Protein AF-H9MC92-F1 (afdb_monomer_lite)

Radius of gyration: 13.15 Å; chains: 1; bounding box: 30×18×36 Å

pLDDT: mean 97.68, std 3.43, range [72.81, 98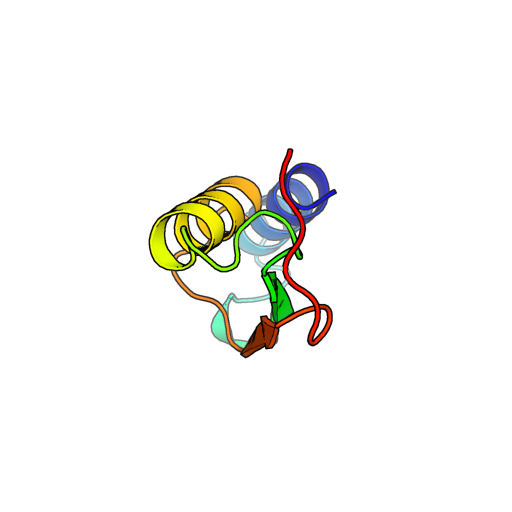.88]

Foldseek 3Di:
DLLVQLVVVVVCVVVVVDHPVRDAAEDEDEQQCPVPVVVSVVVSCVSNVHPDHNYYYHPDPHHDHD

Structure (mmCIF, N/CA/C/O backbone):
data_AF-H9MC92-F1
#
_entry.id   AF-H9MC92-F1
#
loop_
_atom_site.group_PDB
_atom_site.id
_atom_site.type_symbol
_atom_site.label_atom_id
_atom_site.label_alt_id
_atom_site.label_comp_id
_atom_site.label_asym_id
_atom_site.label_entity_id
_atom_site.label_seq_id
_atom_site.pdbx_PDB_ins_code
_atom_site.Cartn_x
_atom_site.Cartn_y
_atom_site.Cartn_z
_atom_site.occupancy
_atom_site.B_iso_or_equiv
_atom_site.auth_seq_id
_atom_site.auth_comp_id
_atom_site.auth_asym_id
_atom_site.auth_atom_id
_atom_site.pdbx_PDB_model_num
ATOM 1 N N . ASN A 1 1 ? -1.064 11.029 -2.947 1.00 96.44 1 ASN A N 1
ATOM 2 C CA . ASN A 1 1 ? -1.776 11.4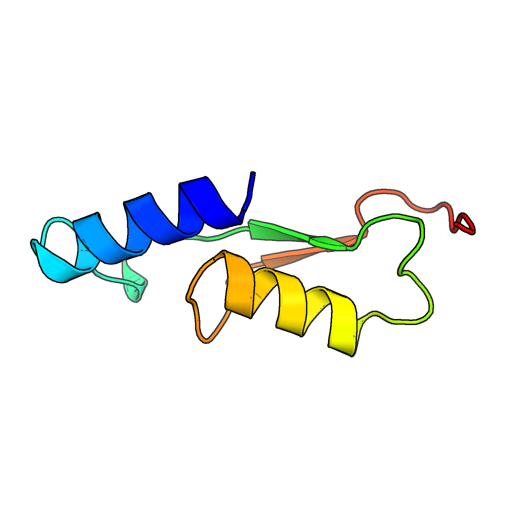05 -1.707 1.00 96.44 1 ASN A CA 1
ATOM 3 C C . ASN A 1 1 ? -1.943 10.208 -0.761 1.00 96.44 1 ASN A C 1
ATOM 5 O O . ASN A 1 1 ? -2.900 10.155 0.001 1.00 96.44 1 ASN A O 1
ATOM 9 N N . GLU A 1 2 ? -1.037 9.221 -0.789 1.00 98.62 2 GLU A N 1
ATOM 10 C CA . GLU A 1 2 ? -1.157 8.046 0.087 1.00 98.62 2 GLU A CA 1
ATOM 11 C C . GLU A 1 2 ? -1.045 8.414 1.569 1.00 98.62 2 GLU A C 1
ATOM 13 O O . GLU A 1 2 ? -1.709 7.796 2.387 1.00 98.62 2 GLU A O 1
ATOM 18 N N . LYS A 1 3 ? -0.260 9.445 1.910 1.00 98.75 3 LYS A N 1
ATOM 19 C CA . LYS A 1 3 ? -0.090 9.911 3.293 1.00 98.75 3 LYS A CA 1
ATOM 20 C C . LYS A 1 3 ? -1.395 10.435 3.881 1.00 98.75 3 LYS A C 1
ATOM 22 O O . LYS A 1 3 ? -1.747 10.091 5.002 1.00 98.75 3 LYS A O 1
ATOM 27 N N . GLU A 1 4 ? -2.117 11.242 3.111 1.00 98.75 4 GLU A N 1
ATOM 28 C CA . GLU A 1 4 ? -3.402 11.809 3.510 1.00 98.75 4 GLU A CA 1
ATOM 29 C C . GLU A 1 4 ? -4.467 10.712 3.640 1.00 98.75 4 GLU A C 1
ATOM 31 O O . GLU A 1 4 ? -5.231 10.696 4.601 1.00 98.75 4 GLU A O 1
ATOM 36 N N . VAL A 1 5 ? -4.475 9.746 2.712 1.00 98.62 5 VAL A N 1
ATOM 37 C CA . VAL A 1 5 ? -5.355 8.570 2.798 1.00 98.62 5 VAL A CA 1
ATOM 38 C C . VAL A 1 5 ? -5.015 7.726 4.028 1.00 98.62 5 VAL A C 1
ATOM 40 O O . VAL A 1 5 ? -5.917 7.344 4.765 1.00 98.62 5 VAL A O 1
ATOM 43 N N . GLY A 1 6 ? -3.731 7.474 4.292 1.00 98.69 6 GLY A N 1
ATOM 44 C CA . GLY A 1 6 ? -3.285 6.707 5.454 1.00 98.69 6 GLY A CA 1
ATOM 45 C C . GLY A 1 6 ? -3.665 7.356 6.784 1.00 98.69 6 GLY A C 1
ATOM 46 O O . GLY A 1 6 ? -4.082 6.661 7.704 1.00 98.69 6 GLY A O 1
ATOM 47 N N . GLN A 1 7 ? -3.584 8.687 6.881 1.00 98.75 7 GLN A N 1
ATOM 48 C CA . GLN A 1 7 ? -4.063 9.433 8.053 1.00 98.75 7 GLN A CA 1
ATOM 49 C C . GLN A 1 7 ? -5.567 9.232 8.274 1.00 98.75 7 GLN A C 1
ATOM 51 O O . GLN A 1 7 ? -5.973 8.859 9.372 1.00 98.75 7 GLN A O 1
ATOM 56 N N . ALA A 1 8 ? -6.380 9.381 7.225 1.00 98.50 8 ALA A N 1
ATOM 57 C CA . ALA A 1 8 ? -7.825 9.173 7.319 1.00 98.50 8 ALA A CA 1
ATOM 58 C C . ALA A 1 8 ? -8.195 7.724 7.695 1.00 98.50 8 ALA A C 1
ATOM 60 O O . ALA A 1 8 ? -9.110 7.506 8.489 1.00 98.50 8 ALA A O 1
ATOM 61 N N . LEU A 1 9 ? -7.475 6.731 7.157 1.00 98.44 9 LEU A N 1
ATOM 62 C CA . LEU A 1 9 ? -7.659 5.322 7.517 1.00 98.44 9 LEU A CA 1
ATOM 63 C C . LEU A 1 9 ? -7.326 5.069 8.991 1.00 98.44 9 LEU A C 1
ATOM 65 O O . LEU A 1 9 ? -8.126 4.459 9.699 1.00 98.44 9 LEU A O 1
ATOM 69 N N . ALA A 1 10 ? -6.183 5.571 9.467 1.00 98.31 10 ALA A N 1
ATOM 70 C CA . ALA A 1 10 ? -5.766 5.419 10.858 1.00 98.31 10 ALA A CA 1
ATOM 71 C C . ALA A 1 10 ? -6.791 6.026 11.831 1.00 98.31 10 ALA A C 1
ATOM 73 O O . ALA A 1 10 ? -7.164 5.377 12.810 1.00 98.31 10 ALA A O 1
ATOM 74 N N . GLU A 1 11 ? -7.303 7.224 11.534 1.00 98.56 11 GLU A N 1
ATOM 75 C CA . GLU A 1 11 ? -8.359 7.866 12.325 1.00 98.56 11 GLU A CA 1
ATOM 76 C C . GLU A 1 11 ? -9.658 7.048 12.326 1.00 98.56 11 GLU A C 1
ATOM 78 O O . GLU A 1 11 ? -10.248 6.835 13.387 1.00 98.56 11 GLU A O 1
ATOM 83 N N . ALA A 1 12 ? -10.087 6.542 11.165 1.00 98.38 12 ALA A N 1
ATOM 84 C CA . ALA A 1 12 ? -11.303 5.738 11.050 1.00 98.38 12 ALA A CA 1
ATOM 85 C C . ALA A 1 12 ? -11.210 4.419 11.837 1.00 98.38 12 ALA A C 1
ATOM 87 O O . ALA A 1 12 ? -12.170 4.040 12.516 1.00 98.38 12 ALA A O 1
ATOM 88 N N . PHE A 1 13 ? -10.054 3.748 11.795 1.00 98.00 13 PHE A N 1
ATOM 89 C CA . PHE A 1 13 ? -9.800 2.536 12.577 1.00 98.00 13 PHE A CA 1
ATOM 90 C C . PHE A 1 13 ? -9.742 2.832 14.077 1.00 98.00 13 PHE A C 1
ATOM 92 O O . PHE A 1 13 ? -10.352 2.114 14.869 1.00 98.00 13 PHE A O 1
ATOM 99 N N . GLN A 1 14 ? -9.061 3.911 14.479 1.00 98.06 14 GLN A N 1
ATOM 100 C CA . GLN A 1 14 ? -8.950 4.310 15.884 1.00 98.06 14 GLN A CA 1
ATOM 101 C C . GLN A 1 14 ? -10.311 4.673 16.492 1.00 98.06 14 GLN A C 1
ATOM 103 O O . GLN A 1 14 ? -10.578 4.342 17.646 1.00 98.06 14 GLN A O 1
ATOM 108 N N . GLN A 1 15 ? -11.179 5.331 15.721 1.00 98.31 15 GLN A N 1
ATOM 109 C CA . GLN A 1 15 ? -12.545 5.669 16.133 1.00 98.31 15 GLN A CA 1
ATOM 110 C C . GLN A 1 15 ? -13.509 4.471 16.065 1.00 98.31 15 GLN A C 1
ATOM 112 O O . GLN A 1 15 ? -14.658 4.589 16.487 1.00 98.31 15 GLN A O 1
ATOM 117 N N . GLY A 1 16 ? -13.063 3.321 15.544 1.00 97.62 16 GLY A N 1
ATOM 118 C CA . GLY A 1 16 ? -13.883 2.119 15.401 1.00 97.62 16 GLY A CA 1
ATOM 119 C C . GLY A 1 16 ? -14.997 2.248 14.359 1.00 97.62 16 GLY A C 1
ATOM 120 O O . GLY A 1 16 ? -15.982 1.517 14.439 1.00 97.62 16 GLY A O 1
ATOM 121 N N . LEU A 1 17 ? -14.865 3.169 13.395 1.00 98.12 17 LEU A N 1
ATOM 122 C CA . LEU A 1 17 ? -15.860 3.372 12.333 1.00 98.12 17 LEU A CA 1
ATOM 123 C C .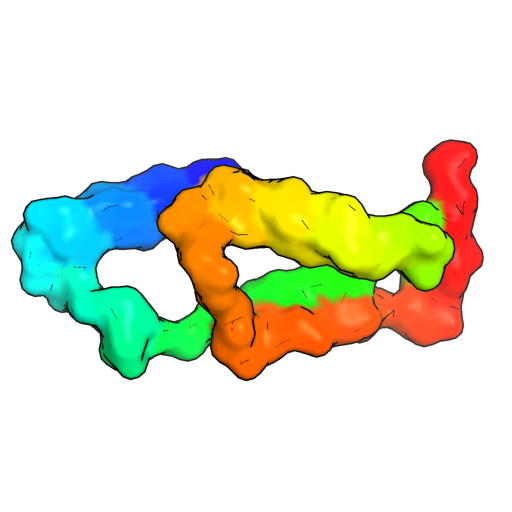 LEU A 1 17 ? -15.896 2.200 11.347 1.00 98.12 17 LEU A C 1
ATOM 125 O O . LEU A 1 17 ? -16.935 1.914 10.758 1.00 98.12 17 LEU A O 1
ATOM 129 N N . VAL A 1 18 ? -14.753 1.542 11.158 1.00 97.50 18 VAL A N 1
ATOM 130 C CA . VAL A 1 18 ? -14.568 0.395 10.268 1.00 97.50 18 VAL A CA 1
ATOM 131 C C . VAL A 1 18 ? -13.349 -0.409 10.729 1.00 97.50 18 VAL A C 1
ATOM 133 O O . VAL A 1 18 ? -12.460 0.154 11.374 1.00 97.50 18 VAL A O 1
ATOM 136 N N . LYS A 1 19 ? -13.281 -1.710 10.427 1.00 98.00 19 LYS A N 1
ATOM 137 C CA . LYS A 1 19 ? -12.075 -2.518 10.667 1.00 98.00 19 LYS A CA 1
ATOM 138 C C . LYS A 1 19 ? -11.226 -2.624 9.408 1.00 98.00 19 LYS A C 1
ATOM 140 O O . LYS A 1 19 ? -11.705 -2.396 8.298 1.00 98.00 19 LYS A O 1
ATOM 145 N N . ARG A 1 20 ? -9.956 -3.006 9.563 1.00 98.06 20 ARG A N 1
ATOM 146 C CA . ARG A 1 20 ? -9.049 -3.148 8.417 1.00 98.06 20 ARG A CA 1
ATOM 147 C C . ARG A 1 20 ? -9.561 -4.193 7.424 1.00 98.06 20 ARG A C 1
ATOM 149 O O . ARG A 1 20 ? -9.469 -3.964 6.224 1.00 98.06 20 ARG A O 1
ATOM 156 N N . GLU A 1 21 ? -10.101 -5.302 7.910 1.00 98.06 21 GLU A N 1
ATOM 157 C CA . GLU A 1 21 ? -10.643 -6.397 7.102 1.00 98.06 21 GLU A CA 1
ATOM 158 C C . GLU A 1 21 ? -11.970 -6.072 6.389 1.00 98.06 21 GLU A C 1
ATOM 160 O O . GLU A 1 21 ? -12.361 -6.802 5.481 1.00 98.06 21 GLU A O 1
ATOM 165 N N . ASP A 1 22 ? -12.643 -4.975 6.753 1.00 97.75 22 ASP A N 1
ATOM 166 C CA . ASP A 1 22 ? -13.918 -4.566 6.145 1.00 97.75 22 ASP A CA 1
ATOM 167 C C . ASP A 1 22 ? -13.725 -3.709 4.877 1.00 97.75 22 ASP A C 1
ATOM 169 O O . ASP A 1 22 ? -14.695 -3.390 4.185 1.00 97.75 22 ASP A O 1
ATOM 173 N N . ILE A 1 23 ? -12.487 -3.304 4.566 1.00 97.75 23 ILE A N 1
ATOM 174 C CA . ILE A 1 23 ? -12.174 -2.424 3.435 1.00 97.75 23 ILE A CA 1
ATOM 175 C C . ILE A 1 23 ? -11.132 -3.033 2.503 1.00 97.75 23 ILE A C 1
ATOM 177 O O . ILE A 1 23 ? -10.189 -3.691 2.933 1.00 97.75 23 ILE A O 1
ATOM 181 N N . PHE A 1 24 ? -11.281 -2.749 1.209 1.00 98.69 24 PHE A N 1
ATOM 182 C CA . PHE A 1 24 ? -10.378 -3.222 0.166 1.00 98.69 24 PHE A CA 1
ATOM 183 C C . PHE A 1 24 ? -9.484 -2.080 -0.321 1.00 98.69 24 PHE A C 1
ATOM 185 O O . PHE A 1 24 ? -9.963 -1.124 -0.938 1.00 98.69 24 PHE A O 1
ATOM 192 N N . ILE A 1 25 ? -8.178 -2.176 -0.073 1.00 98.69 25 ILE A N 1
ATOM 193 C CA . ILE A 1 25 ? -7.202 -1.144 -0.425 1.00 98.69 25 ILE A CA 1
ATOM 194 C C . ILE A 1 25 ? -6.371 -1.576 -1.631 1.00 98.69 25 ILE A C 1
ATOM 196 O O . ILE A 1 25 ? -5.687 -2.600 -1.623 1.00 98.69 25 ILE A O 1
ATOM 200 N N . THR A 1 26 ? -6.402 -0.736 -2.668 1.00 98.81 26 THR A N 1
ATOM 201 C CA . THR A 1 26 ? -5.570 -0.867 -3.868 1.00 98.81 26 THR A CA 1
ATOM 202 C C . THR A 1 26 ? -4.606 0.305 -3.984 1.00 98.81 26 THR A C 1
ATOM 204 O O . THR A 1 26 ? -5.030 1.459 -3.944 1.00 98.81 26 THR A O 1
ATOM 207 N N . THR A 1 27 ? -3.332 0.021 -4.247 1.00 98.69 27 THR A N 1
ATOM 208 C CA . THR A 1 27 ? -2.373 1.023 -4.743 1.00 98.69 27 THR A CA 1
ATOM 209 C C . THR A 1 27 ? -1.594 0.474 -5.940 1.00 98.69 27 THR A C 1
ATOM 211 O O . THR A 1 27 ? -1.849 -0.644 -6.402 1.00 98.69 27 THR A O 1
ATOM 214 N N . LYS A 1 28 ? -0.727 1.290 -6.540 1.00 98.75 28 LYS A N 1
ATOM 215 C CA . LYS A 1 28 ? -0.097 0.992 -7.829 1.00 98.75 28 LYS A CA 1
ATOM 216 C C . LYS A 1 28 ? 1.394 1.307 -7.801 1.00 98.75 28 LYS A C 1
ATOM 218 O O . LYS A 1 28 ? 1.780 2.386 -7.363 1.00 98.75 28 LYS A O 1
ATOM 223 N N . LEU A 1 29 ? 2.202 0.400 -8.336 1.00 98.56 29 LEU A N 1
ATOM 224 C CA . LEU A 1 29 ? 3.611 0.613 -8.639 1.00 98.56 29 LEU A CA 1
ATOM 225 C C . LEU A 1 29 ? 3.742 1.643 -9.761 1.00 98.56 29 LEU A C 1
ATOM 227 O O . LEU A 1 29 ? 3.203 1.434 -10.852 1.00 98.56 29 LEU A O 1
ATOM 231 N N . TRP A 1 30 ? 4.449 2.740 -9.504 1.00 98.12 30 TRP A N 1
ATOM 232 C CA . TRP A 1 30 ? 4.675 3.772 -10.509 1.00 98.12 30 TRP A CA 1
ATOM 233 C C . TRP A 1 30 ? 5.765 3.373 -11.511 1.00 98.12 30 TRP A C 1
ATOM 235 O O . TRP A 1 30 ? 6.631 2.542 -11.242 1.00 98.12 30 TRP A O 1
ATOM 245 N N . ASN A 1 31 ? 5.730 4.002 -12.684 1.00 98.25 31 ASN A N 1
ATOM 246 C CA . ASN A 1 31 ? 6.535 3.629 -13.847 1.00 98.25 31 ASN A CA 1
ATOM 247 C C . ASN A 1 31 ? 8.051 3.724 -13.605 1.00 98.25 31 ASN A C 1
ATOM 249 O O . ASN A 1 31 ? 8.814 2.957 -14.194 1.00 98.25 31 ASN A O 1
ATOM 253 N N . SER A 1 32 ? 8.497 4.651 -12.750 1.00 97.69 32 SER A N 1
ATOM 254 C CA . SER A 1 32 ? 9.915 4.815 -12.396 1.00 97.69 32 SER A CA 1
ATOM 255 C C . SER A 1 32 ? 10.448 3.716 -11.476 1.00 97.69 32 SER A C 1
ATOM 257 O O . SER A 1 32 ? 11.659 3.520 -11.394 1.00 97.69 32 SER A O 1
ATOM 259 N N . ASP A 1 33 ? 9.552 2.959 -10.839 1.00 97.81 33 ASP A N 1
ATOM 260 C CA . ASP A 1 33 ? 9.882 2.020 -9.767 1.00 97.81 33 ASP A CA 1
ATOM 261 C C . ASP A 1 33 ? 9.820 0.554 -10.215 1.00 97.81 33 ASP A C 1
ATOM 263 O O . ASP A 1 33 ? 9.949 -0.357 -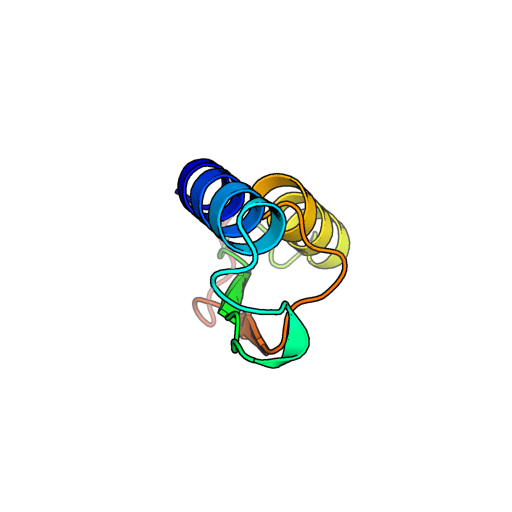9.399 1.00 97.81 33 ASP A O 1
ATOM 267 N N . HIS A 1 34 ? 9.679 0.283 -11.518 1.00 97.25 34 HIS A N 1
ATOM 268 C CA . HIS A 1 34 ? 9.632 -1.086 -12.055 1.00 97.25 34 HIS A CA 1
ATOM 269 C C . HIS A 1 34 ? 10.862 -1.940 -11.683 1.00 97.25 34 HIS A C 1
ATOM 271 O O . HIS A 1 34 ? 10.759 -3.163 -11.629 1.00 97.25 34 HIS A O 1
ATOM 277 N N . GLY A 1 35 ? 12.013 -1.316 -11.402 1.00 96.81 35 GLY A N 1
ATOM 278 C CA . GLY A 1 35 ? 13.218 -1.990 -10.895 1.00 96.81 35 GLY A CA 1
ATOM 279 C C . GLY A 1 35 ? 13.322 -2.083 -9.364 1.00 96.81 35 GLY A C 1
ATOM 280 O O . GLY A 1 35 ? 14.206 -2.773 -8.864 1.00 96.81 35 GLY A O 1
ATOM 281 N N . TYR A 1 36 ? 12.434 -1.416 -8.623 1.00 97.50 36 TYR A N 1
ATOM 282 C CA . TYR A 1 36 ? 12.480 -1.240 -7.164 1.00 97.50 36 TYR A CA 1
ATOM 283 C C . TYR A 1 36 ? 11.163 -1.653 -6.487 1.00 97.50 36 TYR A C 1
ATOM 285 O O . TYR A 1 36 ? 10.780 -1.106 -5.455 1.00 97.50 36 TYR A O 1
ATOM 293 N N . VAL A 1 37 ? 10.473 -2.645 -7.062 1.00 97.94 37 VAL A N 1
ATOM 294 C CA . VAL A 1 37 ? 9.100 -3.048 -6.705 1.00 97.94 37 VAL A CA 1
ATOM 295 C C . VAL A 1 37 ? 8.881 -3.218 -5.200 1.00 97.94 37 VAL A C 1
ATOM 297 O O . VAL A 1 37 ? 7.898 -2.719 -4.659 1.00 97.94 37 VAL A O 1
ATOM 300 N N . LEU A 1 38 ? 9.789 -3.923 -4.516 1.00 98.12 38 LEU A N 1
ATOM 301 C CA . LEU A 1 38 ? 9.648 -4.202 -3.086 1.00 98.12 38 LEU A CA 1
ATOM 302 C C . LEU A 1 38 ? 9.739 -2.928 -2.239 1.00 98.12 38 LEU A C 1
ATOM 304 O O . LEU A 1 38 ? 8.958 -2.765 -1.305 1.00 98.12 38 LEU A O 1
ATOM 308 N N . GLU A 1 39 ? 10.673 -2.034 -2.559 1.00 98.50 39 GLU A N 1
ATOM 309 C CA . GLU A 1 39 ? 10.881 -0.815 -1.778 1.00 98.50 39 GLU A CA 1
ATOM 310 C C . GLU A 1 39 ? 9.762 0.196 -2.028 1.00 98.50 39 GLU A C 1
ATOM 312 O O . GLU A 1 39 ? 9.203 0.722 -1.070 1.00 98.50 39 GLU A O 1
ATOM 317 N N . ALA A 1 40 ? 9.316 0.344 -3.279 1.00 98.44 40 ALA A N 1
ATOM 318 C CA . ALA A 1 40 ? 8.148 1.160 -3.605 1.00 98.44 40 ALA A CA 1
ATOM 319 C C . ALA A 1 40 ? 6.867 0.648 -2.920 1.00 98.44 40 ALA A C 1
ATOM 321 O O . ALA A 1 40 ? 6.076 1.435 -2.406 1.00 98.44 40 ALA A O 1
ATOM 322 N N . CYS A 1 41 ? 6.674 -0.674 -2.843 1.00 98.69 41 CYS A N 1
ATOM 323 C CA . CYS A 1 41 ? 5.543 -1.262 -2.124 1.00 98.69 41 CYS A CA 1
ATOM 324 C C . CYS A 1 41 ? 5.610 -0.983 -0.610 1.00 98.69 41 CYS A C 1
ATOM 326 O O . CYS A 1 41 ? 4.607 -0.596 -0.007 1.00 98.69 41 CYS A O 1
ATOM 328 N N . LYS A 1 42 ? 6.791 -1.118 0.010 1.00 98.75 42 LYS A N 1
ATOM 329 C CA . LYS A 1 42 ? 6.989 -0.776 1.430 1.00 98.75 42 LYS A CA 1
ATOM 330 C C . LYS A 1 42 ? 6.765 0.711 1.701 1.00 98.75 42 LYS A C 1
ATOM 332 O O . LYS A 1 42 ? 6.175 1.048 2.726 1.00 98.75 42 LYS A O 1
ATOM 337 N N . ASP A 1 43 ? 7.195 1.586 0.797 1.00 98.69 43 ASP A N 1
ATOM 338 C CA . ASP A 1 43 ? 6.951 3.024 0.908 1.00 98.69 43 ASP A CA 1
ATOM 339 C C . ASP A 1 43 ? 5.453 3.342 0.830 1.00 98.69 43 ASP A C 1
ATOM 341 O O . ASP A 1 43 ? 4.952 4.111 1.656 1.00 98.69 43 ASP A O 1
ATOM 345 N N . SER A 1 44 ? 4.714 2.693 -0.077 1.00 98.81 44 SER A N 1
ATOM 346 C CA . SER A 1 44 ? 3.250 2.788 -0.126 1.00 98.81 44 SER A CA 1
ATOM 347 C C . SER A 1 44 ? 2.593 2.309 1.169 1.00 98.81 44 SER A C 1
ATOM 349 O O . SER A 1 44 ? 1.766 3.025 1.731 1.00 98.81 44 SER A O 1
ATOM 351 N N . LEU A 1 45 ? 2.979 1.139 1.692 1.00 98.88 45 LEU A N 1
ATOM 352 C CA . LEU A 1 45 ? 2.471 0.614 2.968 1.00 98.88 45 LEU A CA 1
ATOM 353 C C . LEU A 1 45 ? 2.740 1.577 4.131 1.00 98.88 45 LEU A C 1
ATOM 355 O O . LEU A 1 45 ? 1.840 1.865 4.920 1.00 98.88 45 LEU A O 1
ATOM 359 N N . LYS A 1 46 ? 3.951 2.141 4.198 1.00 98.81 46 LYS A N 1
ATOM 360 C CA . LYS A 1 46 ? 4.332 3.139 5.203 1.00 98.81 46 LYS A CA 1
ATOM 361 C C . LYS A 1 46 ? 3.494 4.411 5.090 1.00 98.81 46 LYS A C 1
ATOM 363 O O . LYS A 1 46 ? 3.029 4.915 6.108 1.00 98.81 46 LYS A O 1
ATOM 368 N N . ASN A 1 47 ? 3.299 4.935 3.879 1.00 98.88 47 ASN A N 1
ATOM 369 C CA . ASN A 1 47 ? 2.486 6.133 3.656 1.00 98.88 47 ASN A CA 1
ATOM 370 C C . ASN A 1 47 ? 1.012 5.889 4.011 1.00 98.88 47 ASN A C 1
ATOM 372 O O . ASN A 1 47 ? 0.387 6.751 4.625 1.00 98.88 47 ASN A O 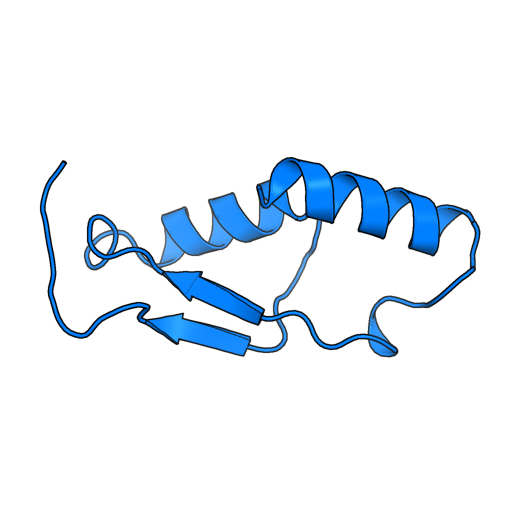1
ATOM 376 N N . LEU A 1 48 ? 0.480 4.715 3.661 1.00 98.81 48 LEU A N 1
ATOM 377 C CA . LEU A 1 48 ? -0.890 4.304 3.971 1.00 98.81 48 LEU A CA 1
ATOM 378 C C . LEU A 1 48 ? -1.076 3.873 5.435 1.00 98.81 48 LEU A C 1
ATOM 380 O O . LEU A 1 48 ? -2.215 3.731 5.866 1.00 98.81 48 LEU A O 1
ATOM 384 N N . GLN A 1 49 ? 0.011 3.693 6.193 1.00 98.69 49 GLN A N 1
ATOM 385 C CA . GLN A 1 49 ? 0.006 3.170 7.565 1.00 98.69 49 GLN A CA 1
ATOM 386 C C . GLN A 1 49 ? -0.663 1.787 7.668 1.00 98.69 49 GLN A C 1
ATOM 388 O O . GLN A 1 49 ? -1.447 1.522 8.576 1.00 98.69 49 GLN A O 1
ATOM 393 N N . LEU A 1 50 ? -0.359 0.903 6.714 1.00 98.62 50 LEU A N 1
ATOM 394 C CA . LEU A 1 50 ? -0.915 -0.447 6.626 1.00 98.62 50 LEU A CA 1
ATOM 395 C C . LEU A 1 50 ? 0.187 -1.505 6.667 1.00 98.62 50 LEU A C 1
ATOM 397 O O . LEU A 1 50 ? 1.320 -1.258 6.261 1.00 98.62 50 LEU A O 1
ATOM 401 N N . GLU A 1 51 ? -0.175 -2.714 7.088 1.00 98.31 51 GLU A N 1
ATOM 402 C CA . GLU A 1 51 ? 0.719 -3.878 7.042 1.00 98.31 51 GLU A CA 1
ATOM 403 C C . GLU A 1 51 ? 0.603 -4.664 5.728 1.00 98.31 51 GLU A C 1
ATOM 405 O O . GLU A 1 51 ? 1.558 -5.313 5.306 1.00 98.31 51 GLU A O 1
ATOM 410 N N . TYR A 1 52 ? -0.553 -4.593 5.057 1.00 98.62 52 TYR A N 1
ATOM 411 C CA . TYR A 1 52 ? -0.799 -5.265 3.782 1.00 98.62 52 TYR A CA 1
ATOM 412 C C . TYR A 1 52 ? -1.756 -4.476 2.875 1.00 98.62 52 TYR A C 1
ATOM 414 O O . TYR A 1 52 ? -2.585 -3.680 3.334 1.00 98.62 52 TYR A O 1
ATOM 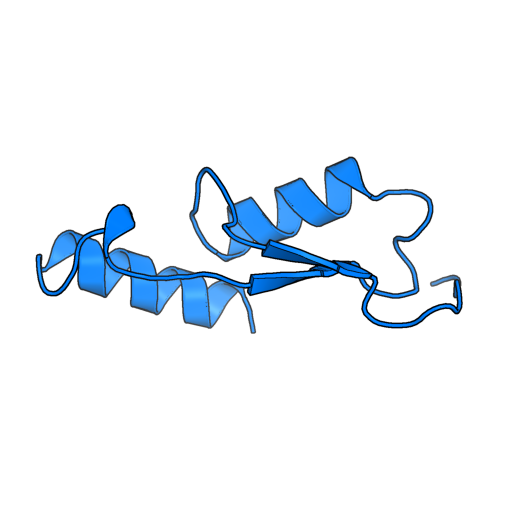422 N N . LEU A 1 53 ? -1.652 -4.751 1.573 1.00 98.75 53 LEU A N 1
ATOM 423 C CA . LEU A 1 53 ? -2.556 -4.289 0.520 1.00 98.75 53 LEU A CA 1
ATOM 424 C C . LEU A 1 53 ? -3.406 -5.462 0.039 1.00 98.75 53 LEU A C 1
ATOM 426 O O . LEU A 1 53 ? -2.902 -6.578 -0.072 1.00 98.75 53 LEU A O 1
ATOM 430 N N . ASP A 1 54 ? -4.661 -5.197 -0.306 1.00 98.81 54 ASP A N 1
ATOM 431 C CA . ASP A 1 54 ? -5.535 -6.212 -0.899 1.00 98.81 54 ASP A CA 1
ATOM 432 C C . ASP A 1 54 ? -5.217 -6.416 -2.388 1.00 98.81 54 ASP A C 1
ATOM 434 O O . ASP A 1 54 ? -5.330 -7.520 -2.920 1.00 98.81 54 ASP A O 1
ATOM 438 N N . LEU A 1 55 ? -4.770 -5.350 -3.063 1.00 98.81 55 LEU A N 1
ATOM 439 C CA . LEU A 1 55 ? -4.350 -5.384 -4.461 1.00 98.81 55 LEU A CA 1
ATOM 440 C C . LEU A 1 55 ? -3.213 -4.393 -4.732 1.00 98.81 55 LEU A C 1
ATOM 442 O O . LEU A 1 55 ? -3.271 -3.222 -4.352 1.00 98.81 55 LEU A O 1
ATOM 446 N N . TYR A 1 56 ? -2.198 -4.851 -5.463 1.00 98.75 56 TYR A N 1
ATOM 447 C CA . TYR A 1 56 ? -1.098 -4.021 -5.945 1.00 98.75 56 TYR A CA 1
ATOM 448 C C . TYR A 1 56 ? -0.952 -4.181 -7.458 1.00 98.75 56 TYR A C 1
ATOM 450 O O . TYR A 1 56 ? -0.793 -5.295 -7.956 1.00 98.75 56 TYR A O 1
ATOM 458 N N . LEU A 1 57 ? -1.055 -3.076 -8.197 1.00 98.75 57 LEU A N 1
ATOM 459 C CA . LEU A 1 57 ? -1.074 -3.080 -9.663 1.00 98.75 57 LEU A CA 1
ATOM 460 C C . LEU A 1 57 ? 0.185 -2.442 -10.242 1.00 98.75 57 LEU A C 1
ATOM 462 O O . LEU A 1 57 ? 0.681 -1.455 -9.712 1.00 98.75 57 LEU A O 1
ATOM 466 N N . VAL A 1 58 ? 0.637 -2.920 -11.397 1.00 98.38 58 VAL A N 1
ATOM 467 C CA . VAL A 1 58 ? 1.524 -2.127 -12.259 1.00 98.38 58 VAL A CA 1
ATOM 468 C C . VAL A 1 58 ? 0.686 -1.000 -12.864 1.00 98.38 58 VAL A C 1
ATOM 470 O O . VAL A 1 58 ? -0.326 -1.280 -13.506 1.00 98.38 58 VAL A O 1
ATOM 473 N N . HIS A 1 59 ? 1.056 0.265 -12.635 1.00 98.31 59 HIS A N 1
ATOM 474 C CA . HIS A 1 59 ? 0.223 1.393 -13.068 1.00 98.31 59 HIS A CA 1
ATOM 475 C C . HIS A 1 59 ? 0.143 1.477 -14.598 1.00 98.31 59 HIS A C 1
ATOM 477 O O . HIS A 1 59 ? -0.949 1.617 -15.147 1.00 98.31 59 HIS A O 1
ATOM 483 N N . PHE A 1 60 ? 1.280 1.334 -15.285 1.00 98.19 60 PHE A N 1
ATOM 484 C CA . PHE A 1 60 ? 1.353 1.271 -16.744 1.00 98.19 60 PHE A CA 1
ATOM 485 C C . PHE A 1 60 ? 2.409 0.260 -17.200 1.00 98.19 60 PHE A C 1
ATOM 487 O O . PHE A 1 60 ? 3.414 0.077 -16.522 1.00 98.19 60 PHE A O 1
ATOM 494 N N . PRO A 1 61 ? 2.267 -0.351 -18.388 1.00 97.12 61 PRO A N 1
ATOM 495 C CA . PRO A 1 61 ? 3.233 -1.318 -18.914 1.00 97.12 61 PRO A CA 1
ATOM 496 C C . PRO A 1 61 ? 4.496 -0.651 -19.505 1.00 97.12 61 PRO A C 1
ATOM 498 O O . PRO A 1 61 ? 5.066 -1.149 -20.472 1.00 97.12 61 PRO A O 1
ATOM 501 N N . ILE A 1 62 ? 4.924 0.499 -18.972 1.00 97.38 62 ILE A N 1
ATOM 502 C CA . ILE A 1 62 ? 6.065 1.280 -19.473 1.00 97.38 62 ILE A CA 1
ATOM 503 C C . ILE A 1 62 ? 6.958 1.645 -18.289 1.00 97.38 62 ILE A C 1
ATOM 505 O O . ILE A 1 62 ? 6.513 2.334 -17.379 1.00 97.38 62 ILE A O 1
ATOM 509 N N . ALA A 1 63 ? 8.220 1.212 -18.322 1.00 96.62 63 ALA A N 1
ATOM 510 C CA . ALA A 1 63 ? 9.220 1.627 -17.343 1.00 96.62 63 ALA A CA 1
ATOM 511 C C . ALA A 1 63 ? 9.814 2.989 -17.730 1.00 96.62 63 ALA A C 1
ATOM 513 O O . ALA A 1 63 ? 10.265 3.173 -18.864 1.00 96.62 63 ALA A O 1
ATOM 514 N N . THR A 1 64 ? 9.852 3.926 -16.784 1.00 96.06 64 THR A N 1
ATOM 515 C CA . THR A 1 64 ? 10.547 5.213 -16.930 1.00 96.06 64 THR A CA 1
ATOM 516 C C . THR A 1 64 ? 11.738 5.275 -15.978 1.00 96.06 64 THR A C 1
ATOM 518 O O . THR A 1 64 ? 11.922 4.406 -15.131 1.00 96.06 64 THR A O 1
ATOM 521 N N . ARG A 1 65 ? 12.591 6.286 -16.127 1.00 87.12 65 ARG A N 1
ATOM 522 C CA . ARG A 1 65 ? 13.637 6.612 -15.148 1.00 87.12 65 ARG A CA 1
ATOM 523 C C . ARG A 1 65 ? 13.296 7.961 -14.519 1.00 87.12 65 ARG A C 1
ATOM 525 O O . ARG A 1 65 ? 12.567 8.734 -15.144 1.00 87.12 65 ARG A O 1
ATOM 532 N N . HIS A 1 66 ? 13.767 8.190 -13.297 1.00 72.81 66 HIS A N 1
ATOM 533 C CA . HIS A 1 66 ? 13.728 9.513 -12.672 1.00 72.81 66 HIS A CA 1
ATOM 534 C C . HIS A 1 66 ? 14.582 10.519 -13.445 1.00 72.81 66 HIS A C 1
ATOM 536 O O . HIS A 1 66 ? 15.604 10.089 -14.032 1.00 72.81 66 HIS A O 1
#

InterPro domains:
  IPR020471 Aldo-keto reductase [PTHR11732] (1-64)
  IPR023210 NADP-dependent oxidoreductase domain [PF00248] (1-63)
  IPR036812 NAD(P)-dependent oxidoreductase domain superfamily [G3DSA:3.20.20.100] (1-66)
  IPR036812 NAD(P)-dependent oxidoreductase domain superfamily [SSF51430] (1-63)

Secondary structure (DSSP, 8-state):
-HHHHHHHHHHHHHTTSS-GGGS--EEEE-GGGTT-HHHHHHHHHHHHT-S--SEEEES-S-----

Sequence (66 aa):
NEKEVGQALAEAFQQGLVKREDIFITTKLWNSDHGYVLEACKDSLKNLQLEYLDLYLVHFPIATRH

Organism: Pinus lambertiana (NCBI:txid3343)